Protein AF-A0A3B9QK89-F1 (afdb_monomer_lite)

Structure (mmCIF, N/CA/C/O backbone):
data_AF-A0A3B9QK89-F1
#
_entry.id   AF-A0A3B9QK89-F1
#
loop_
_atom_site.group_PDB
_atom_site.id
_atom_site.type_symbol
_atom_site.label_atom_id
_atom_site.label_alt_id
_atom_site.label_comp_id
_atom_site.label_asym_id
_atom_site.label_entity_id
_atom_site.label_seq_id
_atom_site.pdbx_PDB_ins_code
_atom_site.Cartn_x
_atom_site.Cartn_y
_atom_site.Cartn_z
_atom_site.occupancy
_atom_site.B_iso_or_equiv
_atom_site.auth_seq_id
_atom_site.auth_comp_id
_atom_site.auth_asym_id
_atom_site.auth_atom_id
_atom_site.pdbx_PDB_model_num
ATOM 1 N N . MET A 1 1 ? -3.118 -6.957 11.266 1.00 60.31 1 MET A N 1
ATOM 2 C CA . MET A 1 1 ? -3.201 -8.077 10.301 1.00 60.31 1 MET A CA 1
ATOM 3 C C . MET A 1 1 ? -1.884 -8.080 9.561 1.00 60.31 1 MET A C 1
ATOM 5 O O . MET A 1 1 ? -1.491 -7.004 9.143 1.00 60.31 1 MET A O 1
ATOM 9 N N . LYS A 1 2 ? -1.187 -9.215 9.449 1.00 71.38 2 LYS A N 1
ATOM 10 C CA . LYS A 1 2 ? 0.007 -9.260 8.597 1.00 71.38 2 LYS A CA 1
ATOM 11 C C . LYS A 1 2 ? -0.454 -9.206 7.144 1.00 71.38 2 LYS A C 1
ATOM 13 O O . LYS A 1 2 ? -1.155 -10.111 6.699 1.00 71.38 2 LYS A O 1
ATOM 18 N N . ILE A 1 3 ? -0.115 -8.126 6.454 1.00 86.44 3 ILE A N 1
ATOM 19 C CA . ILE A 1 3 ? -0.386 -7.957 5.0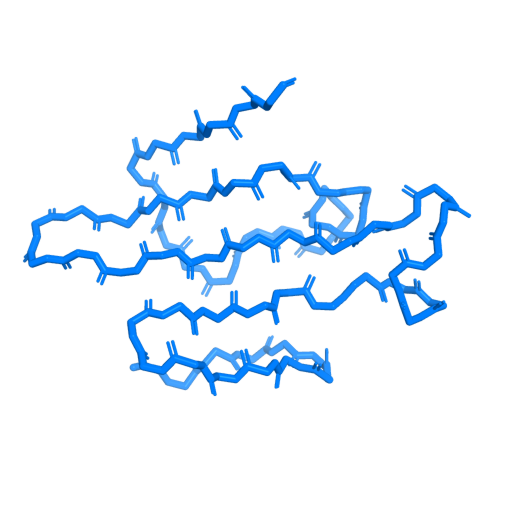29 1.00 86.44 3 ILE A CA 1
ATOM 20 C C . ILE A 1 3 ? 0.717 -8.698 4.282 1.00 86.44 3 ILE A C 1
ATOM 22 O O . ILE A 1 3 ? 1.898 -8.435 4.490 1.00 86.44 3 ILE A O 1
ATOM 26 N N . ASN A 1 4 ? 0.340 -9.652 3.434 1.00 89.81 4 ASN A N 1
ATOM 27 C CA . ASN A 1 4 ? 1.300 -10.343 2.582 1.00 89.81 4 ASN A CA 1
ATOM 28 C C . ASN A 1 4 ? 1.560 -9.502 1.326 1.00 89.81 4 ASN A C 1
ATOM 30 O O . ASN A 1 4 ? 0.922 -9.708 0.295 1.00 89.81 4 ASN A O 1
ATOM 34 N N . TRP A 1 5 ? 2.455 -8.520 1.439 1.00 94.56 5 TRP A N 1
ATOM 35 C CA . TRP A 1 5 ? 2.834 -7.635 0.341 1.00 94.56 5 TRP A CA 1
ATOM 36 C C . TRP A 1 5 ? 4.355 -7.418 0.330 1.00 94.56 5 TRP A C 1
ATOM 38 O O . TRP A 1 5 ? 4.903 -6.998 1.352 1.00 94.56 5 TRP A O 1
ATOM 48 N N . PRO A 1 6 ? 5.060 -7.720 -0.779 1.00 92.81 6 PRO A N 1
ATOM 49 C CA . PRO A 1 6 ? 6.509 -7.543 -0.855 1.00 92.81 6 PRO A CA 1
ATOM 50 C C . PRO A 1 6 ? 6.919 -6.092 -0.626 1.00 92.81 6 PRO A C 1
ATOM 52 O O . PRO A 1 6 ? 6.291 -5.181 -1.159 1.00 92.81 6 PRO A O 1
ATOM 55 N N . ASP A 1 7 ? 7.974 -5.892 0.163 1.00 92.88 7 ASP A N 1
ATOM 56 C CA . ASP A 1 7 ? 8.529 -4.571 0.478 1.00 92.88 7 ASP A CA 1
ATOM 57 C C . ASP A 1 7 ? 7.504 -3.578 1.055 1.00 92.88 7 ASP A C 1
ATOM 59 O O . ASP A 1 7 ? 7.670 -2.362 0.935 1.00 92.88 7 ASP A O 1
ATOM 63 N N . ALA A 1 8 ? 6.429 -4.077 1.676 1.00 94.56 8 ALA A N 1
ATOM 64 C CA . ALA A 1 8 ? 5.477 -3.220 2.362 1.00 94.56 8 ALA A CA 1
ATOM 65 C C . ALA A 1 8 ? 6.118 -2.550 3.578 1.00 94.56 8 ALA A C 1
ATOM 67 O O . ALA A 1 8 ? 6.813 -3.188 4.372 1.00 94.56 8 ALA A O 1
ATOM 68 N N . LEU A 1 9 ? 5.840 -1.257 3.732 1.00 95.88 9 LEU A N 1
ATOM 69 C CA . LEU A 1 9 ? 6.311 -0.461 4.858 1.00 95.88 9 LEU A CA 1
ATOM 70 C C . LEU A 1 9 ? 5.135 -0.131 5.779 1.00 95.88 9 LEU A C 1
ATOM 72 O O . LEU A 1 9 ? 4.193 0.549 5.373 1.00 95.88 9 LEU A O 1
ATOM 76 N N . GLU A 1 10 ? 5.197 -0.597 7.024 1.00 95.94 10 GLU A N 1
ATOM 77 C CA . GLU A 1 10 ? 4.203 -0.290 8.054 1.00 95.94 10 GLU A CA 1
ATOM 78 C C . GLU A 1 10 ? 4.579 0.996 8.810 1.00 95.94 10 GLU A C 1
ATOM 80 O O . GLU A 1 10 ? 5.668 1.116 9.370 1.00 95.94 10 GLU A O 1
ATOM 85 N N . LEU A 1 11 ? 3.654 1.957 8.838 1.00 96.31 11 LEU A N 1
ATOM 86 C CA . LEU A 1 11 ? 3.755 3.264 9.485 1.00 96.31 11 LEU A CA 1
ATOM 87 C C . LEU A 1 11 ? 2.506 3.489 10.354 1.00 96.31 11 LEU A C 1
ATOM 89 O O . LEU A 1 11 ? 1.574 4.207 9.986 1.00 96.31 11 LEU A O 1
ATOM 93 N N . GLY A 1 12 ? 2.460 2.835 11.515 1.00 95.62 12 GLY A N 1
ATOM 94 C CA . GLY A 1 12 ? 1.296 2.884 12.404 1.00 95.62 12 GLY A CA 1
ATOM 95 C C . GLY A 1 12 ? 0.047 2.283 11.735 1.00 95.62 12 GLY A C 1
ATOM 96 O O . GLY A 1 12 ? 0.085 1.112 11.363 1.00 95.62 12 GLY A O 1
ATOM 97 N N . PRO A 1 13 ? -1.066 3.031 11.576 1.00 96.00 13 PRO A N 1
ATOM 98 C CA . PRO A 1 13 ? -2.271 2.530 10.906 1.00 96.00 13 PRO A CA 1
ATOM 99 C C . PRO A 1 13 ? -2.153 2.479 9.375 1.00 96.00 13 PRO A C 1
ATOM 101 O O . PRO A 1 13 ? -3.094 2.048 8.707 1.00 96.00 13 PRO A O 1
ATOM 104 N N . VAL A 1 14 ? -1.041 2.959 8.815 1.00 97.44 14 VAL A N 1
ATOM 105 C CA . VAL A 1 14 ? -0.801 3.028 7.375 1.00 97.44 14 VAL A CA 1
ATOM 106 C C . VAL A 1 14 ? 0.158 1.920 6.960 1.00 97.44 14 VAL A C 1
ATOM 108 O O . VAL A 1 14 ? 1.197 1.722 7.584 1.00 97.44 14 VAL A O 1
ATOM 111 N N . THR A 1 15 ? -0.143 1.243 5.862 1.00 97.69 15 THR A N 1
ATOM 112 C CA . THR A 1 15 ? 0.794 0.363 5.166 1.00 97.69 15 THR A CA 1
ATOM 113 C C . THR A 1 15 ? 1.013 0.894 3.759 1.00 97.69 15 THR A C 1
ATOM 115 O O . THR A 1 15 ? 0.065 1.017 2.983 1.00 97.69 15 THR A O 1
ATOM 118 N N . VAL A 1 16 ? 2.260 1.202 3.413 1.00 97.44 16 VAL A N 1
ATOM 119 C CA . VAL A 1 16 ? 2.640 1.509 2.033 1.00 97.44 16 VAL A CA 1
ATOM 120 C C . VAL A 1 16 ? 2.720 0.193 1.269 1.00 97.44 16 VAL A C 1
ATOM 122 O O . VAL A 1 16 ? 3.526 -0.679 1.598 1.00 97.44 16 VAL A O 1
ATOM 125 N N . LEU A 1 17 ? 1.872 0.053 0.258 1.00 97.50 17 LEU A N 1
ATOM 126 C CA . LEU A 1 17 ? 1.910 -1.033 -0.708 1.00 97.50 17 LEU A CA 1
ATOM 127 C C . LEU A 1 17 ? 2.893 -0.626 -1.805 1.00 97.50 17 LEU A C 1
ATOM 129 O O . LEU A 1 17 ? 2.536 0.084 -2.748 1.00 97.50 17 LEU A O 1
ATOM 133 N N . THR A 1 18 ? 4.153 -1.024 -1.631 1.00 97.31 18 THR A N 1
ATOM 134 C CA . THR A 1 18 ? 5.223 -0.680 -2.568 1.00 97.31 18 THR A CA 1
ATOM 135 C C . THR A 1 18 ? 4.941 -1.290 -3.937 1.00 97.31 18 THR A C 1
ATOM 137 O O . THR A 1 18 ? 4.676 -2.491 -4.047 1.00 97.31 18 THR A O 1
ATOM 140 N N . GLY A 1 19 ? 4.970 -0.459 -4.979 1.00 96.69 19 GLY A N 1
ATOM 141 C CA . GLY A 1 19 ? 4.803 -0.911 -6.356 1.00 96.69 19 GLY A CA 1
ATOM 142 C C . GLY A 1 19 ? 6.006 -1.702 -6.865 1.00 96.69 19 GLY A C 1
ATOM 143 O O . GLY A 1 19 ? 7.104 -1.619 -6.305 1.00 96.69 19 GLY A O 1
ATOM 144 N N . ALA A 1 20 ? 5.830 -2.424 -7.974 1.00 94.75 20 ALA A N 1
ATOM 145 C CA . ALA A 1 20 ? 6.952 -3.016 -8.700 1.00 94.75 20 ALA A CA 1
ATOM 146 C C . ALA A 1 20 ? 8.013 -1.950 -9.033 1.00 94.75 20 ALA A C 1
ATOM 148 O O . ALA A 1 20 ? 7.724 -0.751 -9.068 1.00 94.75 20 ALA A O 1
ATOM 149 N N . GLU A 1 21 ? 9.264 -2.379 -9.227 1.00 93.00 21 GLU A N 1
ATOM 150 C CA . GLU A 1 21 ? 10.390 -1.462 -9.468 1.00 93.00 21 GLU A CA 1
ATOM 151 C C . GLU A 1 21 ? 10.505 -0.358 -8.392 1.00 93.00 21 GLU A C 1
ATOM 153 O O . GLU A 1 21 ? 10.832 0.795 -8.682 1.00 93.00 21 GLU A O 1
ATOM 158 N N . ARG A 1 22 ? 10.208 -0.713 -7.129 1.00 92.25 22 ARG A N 1
ATOM 159 C CA . ARG A 1 22 ? 10.243 0.176 -5.951 1.00 92.25 22 ARG A CA 1
ATOM 160 C C . ARG A 1 22 ? 9.330 1.402 -6.075 1.00 92.25 22 ARG A C 1
ATOM 162 O O . ARG A 1 22 ? 9.694 2.497 -5.648 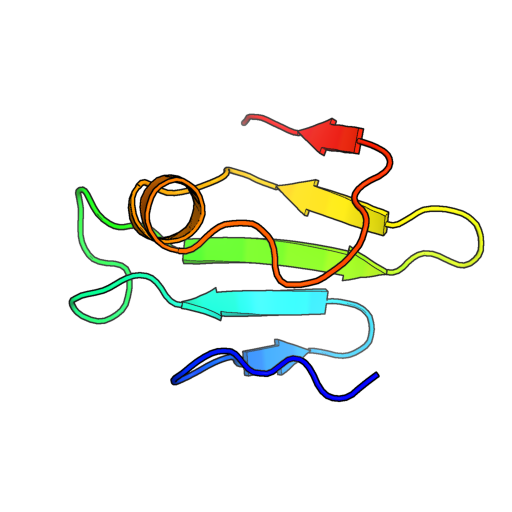1.00 92.25 22 ARG A O 1
ATOM 169 N N . GLY A 1 23 ? 8.154 1.224 -6.673 1.00 93.56 23 GLY A N 1
ATOM 170 C CA . GLY A 1 23 ? 7.151 2.283 -6.802 1.00 93.56 23 GLY A CA 1
ATOM 171 C C . GLY A 1 23 ? 7.434 3.303 -7.903 1.00 93.56 23 GLY A C 1
ATOM 172 O O . GLY A 1 23 ? 6.784 4.348 -7.948 1.00 93.56 23 GLY A O 1
ATOM 173 N N . LYS A 1 24 ? 8.388 3.034 -8.802 1.00 94.62 24 LYS A N 1
ATOM 174 C CA . LYS A 1 24 ? 8.638 3.890 -9.968 1.00 94.62 24 LYS A CA 1
ATOM 175 C C . LYS A 1 24 ? 7.42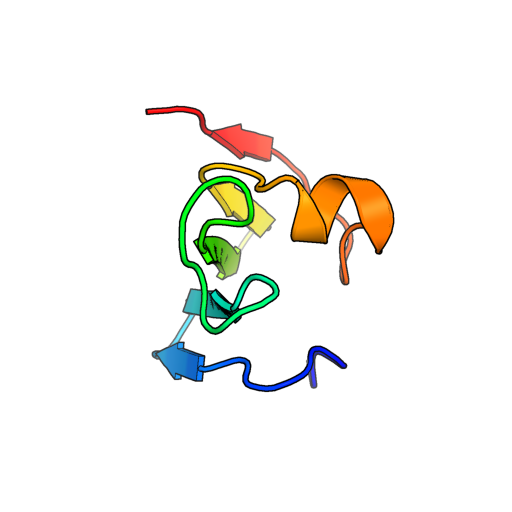7 3.882 -10.908 1.00 94.62 24 LYS A C 1
ATOM 177 O O . LYS A 1 24 ? 6.722 2.884 -11.012 1.00 94.62 24 LYS A O 1
ATOM 182 N N . TYR A 1 25 ? 7.195 4.980 -11.632 1.00 91.44 25 TYR A N 1
ATOM 183 C CA . TYR A 1 25 ? 6.202 5.013 -12.711 1.00 91.44 25 TYR A CA 1
ATOM 184 C C . TYR A 1 25 ? 6.438 3.868 -13.725 1.00 91.44 25 TYR A C 1
ATOM 186 O O . TYR A 1 25 ? 7.591 3.653 -14.115 1.00 91.44 25 TYR A O 1
ATOM 194 N N . PRO A 1 26 ? 5.383 3.162 -14.177 1.00 92.00 26 PRO A N 1
ATOM 195 C CA . PRO A 1 26 ? 3.958 3.405 -13.902 1.00 92.00 26 PRO A CA 1
ATOM 196 C C . PRO A 1 26 ? 3.413 2.663 -12.667 1.00 92.00 26 PRO A C 1
ATO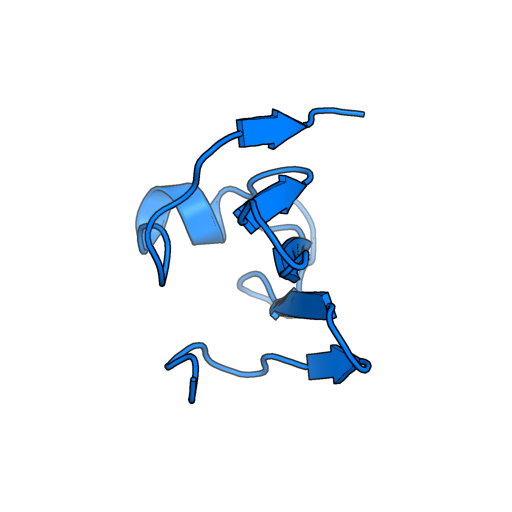M 198 O O . PRO A 1 26 ? 2.219 2.711 -12.385 1.00 92.00 26 PRO A O 1
ATOM 201 N N . HIS A 1 27 ? 4.276 1.970 -11.926 1.00 95.88 27 HIS A N 1
ATOM 202 C CA . HIS A 1 27 ? 3.885 1.005 -10.909 1.00 95.88 27 HIS A CA 1
ATOM 203 C C . HIS A 1 27 ? 3.559 1.560 -9.540 1.00 95.88 27 HIS A C 1
ATOM 205 O O . HIS A 1 27 ? 2.917 0.790 -8.839 1.00 95.88 27 HIS A O 1
ATOM 211 N N . GLY A 1 28 ? 3.959 2.800 -9.212 1.00 96.00 28 GLY A N 1
ATOM 212 C CA . GLY A 1 28 ? 3.509 3.643 -8.087 1.00 96.00 28 GLY A CA 1
ATOM 213 C C . GLY A 1 28 ? 3.395 2.989 -6.700 1.00 96.00 28 GLY A C 1
ATOM 214 O O . GLY A 1 28 ? 3.177 1.795 -6.546 1.00 96.00 28 GLY A O 1
ATOM 215 N N . ASN A 1 29 ? 3.466 3.772 -5.632 1.00 97.19 29 ASN A N 1
ATOM 216 C CA . ASN A 1 29 ? 3.063 3.252 -4.324 1.00 97.19 29 ASN A CA 1
ATOM 217 C C . ASN A 1 29 ? 1.588 3.553 -4.086 1.00 97.19 29 ASN A C 1
ATOM 219 O O . ASN A 1 29 ? 1.111 4.615 -4.471 1.00 97.19 29 ASN A O 1
ATOM 223 N N . SER A 1 30 ? 0.904 2.636 -3.412 1.00 97.62 30 SER A N 1
ATOM 224 C CA . SER A 1 30 ? -0.427 2.880 -2.853 1.00 97.62 30 SER A CA 1
ATOM 225 C C . SER A 1 30 ? -0.356 2.853 -1.339 1.00 97.62 30 SER A C 1
ATOM 227 O O . SER A 1 30 ? 0.587 2.310 -0.759 1.00 97.62 30 SER A O 1
ATOM 229 N N . MET A 1 31 ? -1.365 3.404 -0.676 1.00 97.62 31 MET A N 1
ATOM 230 C CA . MET A 1 31 ? -1.441 3.362 0.783 1.00 97.62 31 MET A CA 1
ATOM 231 C C . MET A 1 31 ? -2.707 2.647 1.217 1.00 97.62 31 MET A C 1
ATOM 233 O O . MET A 1 31 ? -3.804 3.000 0.796 1.00 97.62 31 MET A O 1
ATOM 237 N N . LEU A 1 32 ? -2.554 1.667 2.099 1.00 97.56 32 LEU A N 1
ATOM 238 C CA . LEU A 1 32 ? -3.657 1.076 2.834 1.00 97.56 32 LEU A CA 1
ATOM 239 C C . LEU A 1 32 ? -3.725 1.731 4.211 1.00 97.56 32 LEU A C 1
ATOM 241 O O . LEU A 1 32 ? -2.771 1.653 4.982 1.00 97.56 32 LEU A O 1
ATOM 245 N N . VAL A 1 33 ? -4.848 2.359 4.534 1.00 97.38 33 VAL A N 1
ATOM 246 C CA . VAL A 1 33 ? -5.066 3.024 5.820 1.00 97.38 33 VAL A CA 1
ATOM 247 C C . VAL A 1 33 ? -6.149 2.282 6.584 1.00 97.38 33 VAL A C 1
ATOM 249 O O . VAL A 1 33 ? -7.274 2.142 6.106 1.00 97.38 33 VAL A O 1
ATOM 252 N N . ARG A 1 34 ? -5.824 1.824 7.793 1.00 95.88 34 ARG A N 1
ATOM 253 C CA . ARG A 1 34 ? -6.776 1.173 8.692 1.00 95.88 34 ARG A CA 1
ATOM 254 C C . ARG A 1 34 ? -7.254 2.147 9.762 1.00 95.88 34 ARG A C 1
ATOM 256 O O . ARG A 1 34 ? -6.528 2.458 10.704 1.00 95.88 34 ARG A O 1
ATOM 263 N N . GLY A 1 35 ? -8.500 2.586 9.636 1.00 95.88 35 GLY A N 1
ATOM 264 C CA . GLY A 1 35 ? -9.214 3.299 10.686 1.00 95.88 35 GLY A CA 1
ATOM 265 C C . GLY A 1 35 ? -9.858 2.352 11.702 1.00 95.88 35 GLY A C 1
ATOM 266 O O . GLY A 1 35 ? -9.790 1.127 11.591 1.00 95.88 35 GLY A O 1
ATOM 267 N N . ALA A 1 36 ? -10.533 2.933 12.695 1.00 95.75 36 ALA A N 1
ATOM 268 C CA . ALA A 1 36 ? -11.293 2.172 13.691 1.00 95.75 36 ALA A CA 1
ATOM 269 C C . ALA A 1 36 ? -12.526 1.462 13.094 1.00 95.75 36 ALA A C 1
ATOM 271 O O . ALA A 1 36 ? -12.940 0.424 13.604 1.00 95.75 36 ALA A O 1
ATOM 272 N N . HIS A 1 37 ? -13.094 2.014 12.016 1.00 96.56 37 HIS A N 1
ATOM 273 C CA . HIS A 1 37 ? -14.348 1.539 11.418 1.00 96.56 37 HIS A CA 1
ATOM 274 C C . HIS A 1 37 ? -14.247 1.199 9.933 1.00 96.56 37 HIS A C 1
ATOM 276 O O . HIS A 1 37 ? -15.127 0.516 9.424 1.00 96.56 37 HIS A O 1
ATOM 282 N N . GLN A 1 38 ? -13.220 1.695 9.242 1.00 97.31 38 GLN A N 1
ATOM 283 C CA . GLN A 1 38 ? -13.091 1.571 7.794 1.00 97.31 38 GLN A CA 1
ATOM 284 C C . GLN A 1 38 ? -11.636 1.373 7.383 1.00 97.31 38 GLN A C 1
ATOM 286 O O . GLN A 1 38 ? -10.715 1.863 8.044 1.00 97.31 38 GLN A O 1
ATOM 291 N N . THR A 1 39 ? -11.450 0.678 6.270 1.00 97.69 39 THR A N 1
ATOM 292 C CA . THR A 1 39 ? -10.180 0.494 5.577 1.00 97.69 39 THR A CA 1
ATOM 293 C C . THR A 1 39 ? -10.232 1.231 4.246 1.00 97.69 39 THR A C 1
ATOM 295 O O . THR A 1 39 ? -11.118 0.989 3.426 1.00 97.69 39 THR A O 1
ATOM 298 N N . ILE A 1 40 ? -9.277 2.130 4.031 1.00 98.00 40 ILE A N 1
ATOM 299 C CA . ILE A 1 40 ? -9.210 2.988 2.847 1.00 98.00 40 ILE A CA 1
ATOM 300 C C . ILE A 1 40 ? -7.972 2.623 2.033 1.00 98.00 40 ILE A C 1
ATOM 302 O O . ILE A 1 40 ? -6.891 2.440 2.595 1.00 98.00 40 ILE A O 1
ATOM 306 N N . LEU A 1 41 ? -8.124 2.549 0.713 1.00 98.12 41 LEU A N 1
ATOM 307 C CA . LEU A 1 41 ? -7.019 2.462 -0.237 1.00 98.12 41 LEU A CA 1
ATOM 308 C C . LEU A 1 41 ? -6.833 3.820 -0.925 1.00 98.12 41 LEU A C 1
ATOM 310 O O . LEU A 1 41 ? -7.774 4.350 -1.508 1.00 98.12 41 LEU A O 1
ATOM 314 N N . ILE A 1 42 ? -5.628 4.374 -0.864 1.00 98.25 42 ILE A N 1
ATOM 315 C CA . ILE A 1 42 ? -5.271 5.651 -1.494 1.00 98.25 42 ILE A CA 1
ATOM 316 C C . ILE A 1 42 ? -4.383 5.372 -2.703 1.00 98.25 42 ILE A C 1
ATOM 318 O O . ILE A 1 42 ? -3.440 4.579 -2.597 1.00 98.25 42 ILE A O 1
ATOM 322 N N . ASP A 1 43 ? -4.703 6.031 -3.817 1.00 97.12 43 ASP A N 1
ATOM 323 C CA . ASP A 1 43 ? -3.986 5.994 -5.094 1.00 97.12 43 ASP A CA 1
ATOM 324 C C . ASP A 1 43 ? -3.594 4.566 -5.521 1.00 97.12 43 ASP A C 1
ATOM 326 O O . ASP A 1 43 ? -2.409 4.211 -5.529 1.00 97.12 43 ASP A O 1
ATOM 330 N N . PRO A 1 44 ? -4.578 3.695 -5.844 1.00 96.88 44 PRO A N 1
ATOM 331 C CA . PRO A 1 44 ? -4.309 2.338 -6.307 1.00 96.88 44 PRO A CA 1
ATOM 332 C C . PRO A 1 44 ? -3.394 2.353 -7.537 1.00 96.88 44 PRO A C 1
ATOM 334 O O . PRO A 1 44 ? -3.742 2.897 -8.584 1.00 96.88 44 PRO A O 1
ATOM 337 N N . SER A 1 45 ? -2.220 1.745 -7.413 1.00 96.50 45 SER A N 1
ATOM 338 C CA . SER A 1 45 ? -1.218 1.702 -8.467 1.00 96.50 45 SER A CA 1
ATOM 339 C C . SER A 1 45 ? -1.459 0.529 -9.414 1.00 96.50 45 SER A C 1
ATOM 341 O O . SER A 1 45 ? -2.225 -0.388 -9.101 1.00 96.50 45 SER A O 1
ATOM 343 N N . LEU A 1 46 ? -0.770 0.497 -10.563 1.00 96.81 46 LEU A N 1
ATOM 344 C CA . LEU A 1 46 ? -0.852 -0.656 -11.472 1.00 96.81 46 LEU A CA 1
ATOM 345 C C . LEU A 1 46 ? -0.463 -1.964 -10.776 1.00 96.81 46 LEU A C 1
ATOM 347 O O . LEU A 1 46 ? -1.077 -2.995 -11.017 1.00 96.81 46 LEU A O 1
ATOM 351 N N . THR A 1 47 ? 0.482 -1.912 -9.835 1.00 97.12 47 THR A N 1
ATOM 352 C CA . THR A 1 47 ? 0.868 -3.091 -9.048 1.00 97.12 47 THR A CA 1
ATOM 353 C C . THR A 1 47 ? -0.292 -3.617 -8.197 1.00 97.12 47 THR A C 1
ATOM 355 O O . THR A 1 47 ? -0.460 -4.829 -8.063 1.00 97.12 47 THR A O 1
ATOM 358 N N . VAL A 1 48 ? -1.108 -2.723 -7.625 1.00 96.75 48 VAL A N 1
ATOM 359 C CA . VAL A 1 48 ? -2.329 -3.097 -6.892 1.00 96.75 48 VAL A CA 1
ATOM 360 C C . VAL A 1 48 ? -3.395 -3.645 -7.833 1.00 96.75 48 VAL A C 1
ATOM 362 O O . VAL A 1 48 ? -4.024 -4.647 -7.499 1.00 96.75 48 VAL A O 1
ATOM 365 N N . ALA A 1 49 ? -3.560 -3.057 -9.018 1.00 95.69 49 ALA A N 1
ATOM 366 C CA . ALA A 1 49 ? -4.486 -3.571 -10.024 1.00 95.69 49 ALA A CA 1
ATOM 367 C C . ALA A 1 49 ? -4.117 -4.995 -10.490 1.00 95.69 49 ALA A C 1
ATOM 369 O O . ALA A 1 49 ? -4.997 -5.835 -10.652 1.00 95.69 49 ALA A O 1
ATOM 370 N N . GLU A 1 50 ? -2.824 -5.283 -10.653 1.00 96.50 50 GLU A N 1
ATOM 371 C CA . GLU A 1 50 ? -2.317 -6.585 -11.10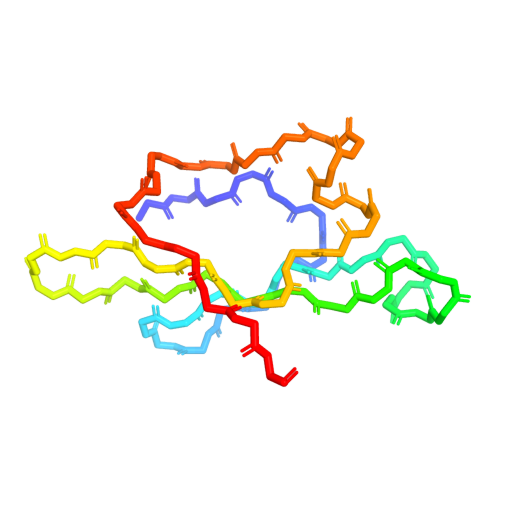9 1.00 96.50 50 GLU A CA 1
ATOM 372 C C . GLU A 1 50 ? -2.364 -7.670 -10.024 1.00 96.50 50 GLU A C 1
ATOM 374 O O . GLU A 1 50 ? -2.677 -8.825 -10.313 1.00 96.50 50 GLU A O 1
ATOM 379 N N . ARG A 1 51 ? -2.040 -7.324 -8.771 1.00 95.00 51 ARG A N 1
ATOM 380 C CA . ARG A 1 51 ? -1.984 -8.286 -7.651 1.00 95.00 51 ARG A CA 1
ATOM 381 C C . ARG A 1 51 ? -3.315 -8.458 -6.925 1.00 95.00 51 ARG A C 1
ATOM 383 O O . ARG A 1 51 ? -3.508 -9.464 -6.244 1.00 95.00 51 ARG A O 1
ATOM 390 N N . GLY A 1 52 ? -4.202 -7.475 -7.038 1.00 94.62 52 GLY A N 1
ATOM 391 C CA . GLY A 1 52 ? -5.372 -7.337 -6.185 1.00 94.62 52 GLY A CA 1
ATOM 392 C C . GLY A 1 52 ? -5.046 -6.702 -4.831 1.00 94.62 52 GLY A C 1
ATOM 393 O O . GLY A 1 52 ? -3.892 -6.509 -4.447 1.00 94.62 52 GLY A O 1
ATOM 394 N N . VAL A 1 53 ? -6.100 -6.359 -4.093 1.00 93.38 53 VAL A N 1
ATOM 395 C CA . VAL A 1 53 ? -5.992 -5.735 -2.769 1.00 93.38 53 VAL A CA 1
ATOM 396 C C . VAL A 1 53 ? -5.733 -6.787 -1.682 1.00 93.38 53 VAL A C 1
ATOM 398 O O . VAL A 1 53 ? -6.347 -7.854 -1.705 1.00 93.38 53 VAL A O 1
ATOM 401 N N . PRO A 1 54 ? -4.861 -6.518 -0.692 1.00 93.12 54 PRO A N 1
ATOM 402 C CA . PRO A 1 54 ? -4.487 -7.522 0.307 1.00 93.12 54 PRO A CA 1
ATOM 403 C C . PRO A 1 54 ? -5.452 -7.611 1.507 1.00 93.12 54 PRO A C 1
ATOM 405 O O . PRO A 1 54 ? -5.198 -8.358 2.454 1.00 93.12 54 PRO A O 1
ATOM 408 N N . ALA A 1 55 ? -6.533 -6.827 1.501 1.00 92.56 55 ALA A N 1
ATOM 409 C CA . ALA A 1 55 ? -7.576 -6.797 2.523 1.00 92.56 55 ALA A CA 1
ATOM 410 C C . ALA A 1 55 ? -8.894 -6.268 1.918 1.00 92.56 55 ALA A C 1
ATOM 412 O O . ALA A 1 55 ? -8.852 -5.621 0.869 1.00 92.56 55 ALA A O 1
ATOM 413 N N . PRO A 1 56 ? -10.054 -6.494 2.565 1.00 95.00 56 PRO A N 1
ATOM 414 C CA . PRO A 1 56 ? -11.294 -5.808 2.211 1.00 95.00 56 PRO A CA 1
ATOM 415 C C . PRO A 1 56 ? -11.132 -4.287 2.311 1.00 95.00 56 PRO A C 1
ATOM 417 O O . PRO A 1 56 ? -10.607 -3.784 3.305 1.00 95.00 56 PRO A O 1
ATOM 420 N N . ILE A 1 57 ? -11.576 -3.579 1.274 1.00 97.00 57 ILE A N 1
ATOM 421 C CA . ILE A 1 57 ? -11.482 -2.122 1.160 1.00 97.00 57 ILE A CA 1
ATOM 422 C C . ILE A 1 57 ? -12.893 -1.545 1.190 1.00 97.00 57 ILE A C 1
ATOM 424 O O . ILE A 1 57 ? -13.729 -1.939 0.379 1.00 97.00 57 ILE A O 1
ATOM 428 N N . ASP A 1 58 ? -13.144 -0.607 2.102 1.00 98.31 58 ASP A N 1
ATOM 429 C CA . ASP A 1 58 ? -14.434 0.078 2.211 1.00 98.31 58 ASP A CA 1
ATOM 430 C C . ASP A 1 58 ? -14.521 1.260 1.239 1.00 98.31 58 ASP A C 1
ATOM 432 O O . ASP A 1 58 ? -15.592 1.560 0.714 1.00 98.31 58 ASP A O 1
ATOM 436 N N . GLN A 1 59 ? -13.397 1.950 1.010 1.0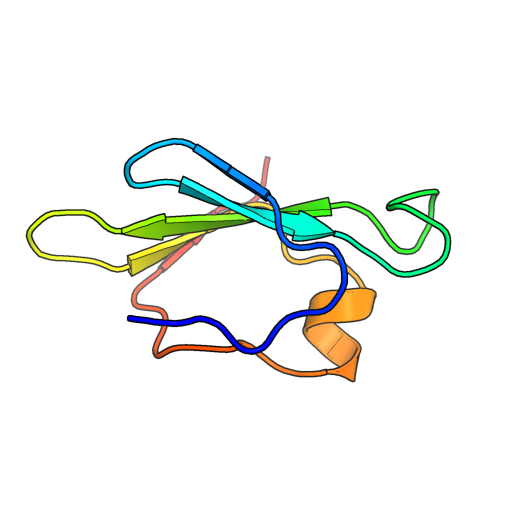0 98.00 59 GLN A N 1
ATOM 437 C CA . GLN A 1 59 ? -13.331 3.139 0.159 1.00 98.00 59 GLN A CA 1
ATOM 438 C C . GLN A 1 59 ? -11.997 3.256 -0.582 1.00 98.00 59 GLN A C 1
ATOM 440 O O . GLN A 1 59 ? -10.946 2.857 -0.077 1.00 98.00 59 GLN A O 1
ATOM 445 N N . VAL A 1 60 ? -12.050 3.867 -1.767 1.00 97.94 60 VAL A N 1
ATOM 446 C CA . VAL A 1 60 ? -10.878 4.247 -2.562 1.00 97.94 60 VAL A CA 1
ATOM 447 C C . VAL A 1 60 ? -10.821 5.767 -2.664 1.00 97.94 60 VAL A C 1
ATOM 449 O O . VAL A 1 60 ? -11.824 6.392 -3.007 1.00 97.94 60 VAL A O 1
ATOM 452 N N . LEU A 1 61 ? -9.656 6.351 -2.386 1.00 97.94 61 LEU A N 1
ATOM 453 C CA . LEU A 1 61 ? -9.379 7.773 -2.586 1.00 97.94 61 LEU A CA 1
ATOM 454 C C . LEU A 1 61 ? -8.372 7.951 -3.723 1.00 97.94 61 LEU A C 1
ATOM 456 O O . LEU A 1 61 ? -7.369 7.239 -3.777 1.00 97.94 61 LEU A O 1
ATOM 460 N N . LEU A 1 62 ? -8.658 8.905 -4.606 1.00 95.25 62 LEU A N 1
ATOM 461 C CA . LEU A 1 62 ? -7.798 9.320 -5.712 1.00 95.25 62 LEU A CA 1
ATOM 462 C C . LEU A 1 62 ? -7.408 10.786 -5.486 1.00 95.25 62 LEU A C 1
ATOM 464 O O . LEU A 1 62 ? -8.295 11.588 -5.169 1.00 95.25 62 LEU A O 1
ATOM 468 N N . SER A 1 63 ? -6.118 11.108 -5.599 1.00 83.62 63 SER A N 1
ATOM 469 C CA . SER A 1 63 ? -5.590 12.479 -5.494 1.00 83.62 63 SER A CA 1
ATOM 470 C C . SER A 1 63 ? -5.667 13.294 -6.786 1.00 83.62 63 SER A C 1
ATOM 472 O O . SER A 1 63 ? -5.758 12.705 -7.888 1.00 83.62 63 SER A O 1
#

Radius of gyration: 10.76 Å; chains: 1; bounding box: 25×23×28 Å

pLDDT: mean 94.54, std 5.93, range [60.31, 98.31]

Secondary structure (DSSP, 8-state):
-----TT-EEETTEEEEPPHHHH-TTS--EEEEE-SS-EEEES--HHHHHH--SS--SEEE--

Foldseek 3Di:
DDQPAPPWDDDPQKIWRQFPVRQPPQGHIWIWGDDPVFIEIEPQGVRCVVPPDRDDHPYYHYD

Sequence (63 aa):
MKINWPDALELGPVTVLTGAERGKYPHGNSMLVRGAHQTILIDPSLTVAERGVPAPIDQVLLS